Protein AF-W5WD58-F1 (afdb_monomer_lite)

Radius of gyration: 13.88 Å; chains: 1; bounding box: 28×27×41 Å

Sequence (102 aa):
MRPFSITTDRGRREWAAVIKAMEGALVLYRHSLGTLARLWRYLHDRTGGSICGLSDLIRESAIEAVLSSQETITRGLMDTIEISEYAQTYYHRNRRTAHARR

Secondary structure (DSSP, 8-state):
-PPPP-SSHHHHHHHHHHHHHHHTT---TTPPTTHHHHTHHHHHHHHTT-HHHHHHHHHHHHHHHHHTT--S--HHHHHHPPP-HHHHHHHHHHHHHHHTT-

Structure (mmCIF, N/CA/C/O backbone):
data_AF-W5WD58-F1
#
_entry.id   AF-W5WD58-F1
#
loop_
_atom_site.group_PDB
_atom_site.id
_atom_site.type_symbol
_atom_site.label_atom_id
_atom_site.label_alt_id
_atom_site.label_comp_id
_atom_site.label_asym_id
_atom_site.label_entity_id
_atom_site.label_seq_id
_atom_site.pdbx_PDB_ins_code
_atom_site.Cartn_x
_atom_site.Cartn_y
_atom_site.Cartn_z
_atom_site.occupancy
_atom_site.B_iso_or_equiv
_atom_site.auth_seq_id
_atom_site.auth_comp_id
_atom_site.auth_asym_id
_atom_site.auth_atom_id
_atom_site.pdbx_PDB_model_num
ATOM 1 N N . MET A 1 1 ? 16.285 4.476 -7.777 1.00 60.41 1 MET A N 1
ATOM 2 C CA . MET A 1 1 ? 15.874 3.056 -7.883 1.00 60.41 1 MET A CA 1
ATOM 3 C C . MET A 1 1 ? 15.042 2.874 -9.151 1.00 60.41 1 MET A C 1
ATOM 5 O O . MET A 1 1 ? 14.293 3.787 -9.487 1.00 60.41 1 MET A O 1
ATOM 9 N N . ARG A 1 2 ? 15.211 1.773 -9.898 1.00 74.50 2 ARG A N 1
ATOM 10 C CA . ARG A 1 2 ? 14.393 1.496 -11.096 1.00 74.50 2 ARG A CA 1
ATOM 11 C C . ARG A 1 2 ? 12.997 1.004 -10.677 1.00 74.50 2 ARG A C 1
ATOM 13 O O . ARG A 1 2 ? 12.935 0.176 -9.772 1.00 74.50 2 ARG A O 1
ATOM 20 N N . PRO A 1 3 ? 11.914 1.475 -11.320 1.00 82.94 3 PRO A N 1
ATOM 21 C CA . PRO A 1 3 ? 10.575 0.934 -11.109 1.00 82.94 3 PRO A CA 1
ATOM 22 C C . PRO A 1 3 ? 10.493 -0.566 -11.378 1.00 82.94 3 PRO A C 1
ATOM 24 O O . PRO A 1 3 ? 11.128 -1.068 -12.310 1.00 82.94 3 PRO A O 1
ATOM 27 N N . PHE A 1 4 ? 9.668 -1.261 -10.601 1.00 89.75 4 PHE A N 1
ATOM 28 C CA . PHE A 1 4 ? 9.326 -2.652 -10.856 1.00 89.75 4 PHE A CA 1
ATOM 29 C C . PHE A 1 4 ? 8.593 -2.767 -12.197 1.00 89.75 4 PHE A C 1
ATOM 31 O O . PHE A 1 4 ? 7.679 -1.991 -12.471 1.00 89.75 4 PHE A O 1
ATOM 38 N N . SER A 1 5 ? 8.976 -3.720 -13.047 1.00 92.69 5 SER A N 1
ATOM 39 C CA . SER A 1 5 ? 8.323 -3.917 -14.347 1.00 92.69 5 SER A CA 1
ATOM 40 C C . SER A 1 5 ? 7.255 -5.005 -14.271 1.00 92.69 5 SER A C 1
ATOM 42 O O . SER A 1 5 ? 7.527 -6.111 -13.812 1.00 92.69 5 SER A O 1
ATOM 44 N N . ILE A 1 6 ? 6.059 -4.710 -14.784 1.00 95.19 6 ILE A N 1
ATOM 45 C CA . ILE A 1 6 ? 4.921 -5.645 -14.868 1.00 95.19 6 ILE A CA 1
ATOM 46 C C . ILE A 1 6 ? 4.544 -5.997 -16.317 1.00 95.19 6 ILE A C 1
ATOM 48 O O . ILE A 1 6 ? 3.458 -6.519 -16.580 1.00 95.19 6 ILE A O 1
ATOM 52 N N . THR A 1 7 ? 5.420 -5.700 -17.282 1.00 94.88 7 THR A N 1
ATOM 53 C CA . THR A 1 7 ? 5.148 -5.960 -18.706 1.00 94.88 7 THR A CA 1
ATOM 54 C C . THR A 1 7 ? 5.102 -7.456 -19.020 1.00 94.88 7 THR A C 1
ATOM 56 O O . THR A 1 7 ? 4.316 -7.885 -19.863 1.00 94.88 7 THR A O 1
ATOM 59 N N . THR A 1 8 ? 5.865 -8.269 -18.287 1.00 96.69 8 THR A N 1
ATOM 60 C CA . THR A 1 8 ? 5.875 -9.733 -18.407 1.00 96.69 8 THR A CA 1
ATOM 61 C C . THR A 1 8 ? 4.984 -10.393 -17.357 1.00 96.69 8 THR A C 1
ATOM 63 O O . THR A 1 8 ? 4.767 -9.852 -16.271 1.00 96.69 8 THR A O 1
ATOM 66 N N . ASP A 1 9 ? 4.507 -11.608 -17.642 1.00 96.75 9 ASP A N 1
ATOM 67 C CA . ASP A 1 9 ? 3.768 -12.413 -16.659 1.00 96.75 9 ASP A CA 1
ATOM 68 C C . ASP A 1 9 ? 4.587 -12.707 -15.402 1.00 96.75 9 ASP A C 1
ATOM 70 O O . ASP A 1 9 ? 4.062 -12.693 -14.289 1.00 96.75 9 ASP A O 1
ATOM 74 N N . ARG A 1 10 ? 5.890 -12.949 -15.571 1.00 96.50 10 ARG A N 1
ATOM 75 C CA . ARG A 1 10 ? 6.812 -13.143 -14.453 1.00 96.50 10 ARG A CA 1
ATOM 76 C C . ARG A 1 10 ? 6.874 -11.894 -13.572 1.00 96.50 10 ARG A C 1
ATOM 78 O O . ARG A 1 10 ? 6.675 -12.017 -12.370 1.00 96.50 10 ARG A O 1
ATOM 85 N N . GLY A 1 11 ? 7.050 -10.715 -14.170 1.00 96.56 11 GLY A N 1
ATOM 86 C CA . GLY A 1 11 ? 7.081 -9.450 -13.435 1.00 96.56 11 GLY A CA 1
ATOM 87 C C . GLY A 1 11 ? 5.773 -9.171 -12.691 1.00 96.56 11 GLY A C 1
ATOM 88 O O . GLY A 1 11 ? 5.797 -8.764 -11.533 1.00 96.56 11 GLY A O 1
ATOM 89 N N . ARG A 1 12 ? 4.617 -9.484 -13.295 1.00 97.56 12 ARG A N 1
ATOM 90 C CA . ARG A 1 12 ? 3.314 -9.404 -12.604 1.00 97.56 12 ARG A CA 1
ATOM 91 C C . ARG A 1 12 ? 3.247 -10.308 -11.375 1.00 97.56 12 ARG A C 1
ATOM 93 O O . ARG A 1 12 ? 2.798 -9.863 -10.322 1.00 97.56 12 ARG A O 1
ATOM 100 N N . ARG A 1 13 ? 3.694 -11.562 -11.500 1.00 97.44 13 ARG A N 1
ATOM 101 C CA . ARG A 1 13 ? 3.707 -12.522 -10.385 1.00 97.44 13 ARG A CA 1
ATOM 102 C C . ARG A 1 13 ? 4.655 -12.098 -9.269 1.00 97.44 13 ARG A C 1
ATOM 104 O O . ARG A 1 13 ? 4.280 -12.185 -8.107 1.00 97.44 13 ARG A O 1
ATOM 111 N N . GLU A 1 14 ? 5.848 -11.625 -9.610 1.00 97.94 14 GLU A N 1
ATOM 112 C CA . GLU A 1 14 ? 6.826 -11.153 -8.625 1.00 97.94 14 GLU A CA 1
ATOM 113 C C . GLU A 1 14 ? 6.318 -9.901 -7.894 1.00 97.94 14 GLU A C 1
ATOM 115 O O . GLU A 1 14 ? 6.382 -9.840 -6.669 1.00 97.94 14 GLU A O 1
ATOM 120 N N . TRP A 1 15 ? 5.714 -8.949 -8.611 1.00 97.62 15 TRP A N 1
ATOM 121 C CA . TRP A 1 15 ? 5.083 -7.779 -7.997 1.00 97.62 15 TRP A CA 1
ATOM 122 C C . TRP A 1 15 ? 3.943 -8.165 -7.041 1.00 97.62 15 TRP A C 1
ATOM 124 O O . TRP A 1 15 ? 3.900 -7.703 -5.901 1.00 97.62 15 TRP A O 1
ATOM 134 N N . ALA A 1 16 ?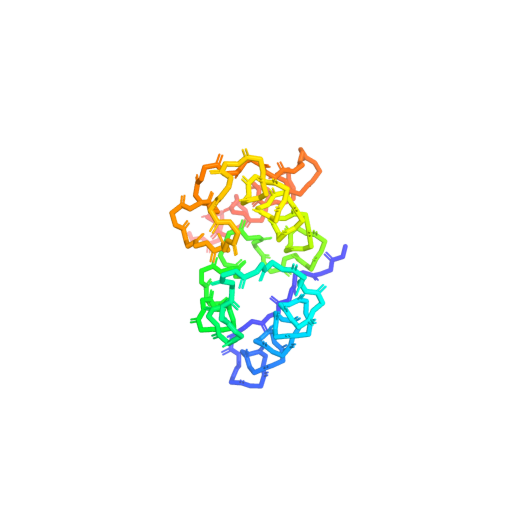 3.052 -9.069 -7.462 1.00 98.06 16 ALA A N 1
ATOM 135 C CA . ALA A 1 16 ? 1.989 -9.586 -6.601 1.00 98.06 16 ALA A CA 1
ATOM 136 C C . ALA A 1 16 ? 2.540 -10.337 -5.373 1.00 98.06 16 ALA A C 1
ATOM 138 O O . ALA A 1 16 ? 1.941 -10.271 -4.301 1.00 98.06 16 ALA A O 1
ATOM 139 N N . ALA A 1 17 ? 3.686 -11.015 -5.498 1.00 98.06 17 ALA A N 1
ATOM 140 C CA . ALA A 1 17 ? 4.347 -11.685 -4.381 1.00 98.06 17 ALA A CA 1
ATOM 141 C C . ALA A 1 17 ? 4.909 -10.691 -3.351 1.00 98.06 17 ALA A C 1
ATOM 143 O O . ALA A 1 17 ? 4.757 -10.924 -2.154 1.00 98.06 17 ALA A O 1
ATOM 144 N N . VAL A 1 18 ? 5.487 -9.568 -3.796 1.00 97.94 18 VAL A N 1
ATOM 145 C CA . VAL A 1 18 ? 5.914 -8.478 -2.898 1.00 97.94 18 VAL A CA 1
ATOM 146 C C . VAL A 1 18 ? 4.720 -7.926 -2.123 1.00 97.94 18 VAL A C 1
ATOM 148 O O . VAL A 1 18 ? 4.784 -7.817 -0.900 1.00 97.94 18 VAL A O 1
ATOM 151 N N . ILE A 1 19 ? 3.609 -7.647 -2.812 1.00 98.38 19 ILE A N 1
ATOM 152 C CA . ILE A 1 19 ? 2.380 -7.169 -2.164 1.00 98.38 19 ILE A CA 1
ATOM 153 C C . ILE A 1 19 ? 1.880 -8.186 -1.139 1.00 98.38 19 ILE A C 1
ATOM 155 O O . ILE A 1 19 ? 1.584 -7.811 -0.012 1.00 98.38 19 ILE A O 1
ATOM 159 N N . LYS A 1 20 ? 1.829 -9.472 -1.503 1.00 98.25 20 LYS A N 1
ATOM 160 C CA . LYS A 1 20 ? 1.395 -10.545 -0.601 1.00 98.25 20 LYS A CA 1
ATOM 161 C C . LYS A 1 20 ? 2.269 -10.630 0.655 1.00 98.25 20 LYS A C 1
ATOM 163 O O . LYS A 1 20 ? 1.744 -10.868 1.738 1.00 98.25 20 LYS A O 1
ATOM 168 N N . ALA A 1 21 ? 3.583 -10.452 0.522 1.00 98.12 21 ALA A N 1
ATOM 169 C CA . ALA A 1 21 ? 4.497 -10.464 1.660 1.00 98.12 21 ALA A CA 1
ATOM 170 C C . ALA A 1 21 ? 4.255 -9.274 2.603 1.00 98.12 21 ALA A C 1
ATOM 172 O O . ALA A 1 21 ? 4.220 -9.460 3.815 1.00 98.12 21 ALA A O 1
ATOM 173 N N . MET A 1 22 ? 4.038 -8.073 2.055 1.00 97.81 22 MET A N 1
ATOM 174 C CA . MET A 1 22 ? 3.702 -6.885 2.851 1.00 97.81 22 MET A CA 1
ATOM 175 C C . MET A 1 22 ? 2.325 -7.009 3.514 1.00 97.81 22 MET A C 1
ATOM 177 O O . MET A 1 22 ? 2.184 -6.699 4.691 1.00 97.81 22 MET A O 1
ATOM 181 N N . GLU A 1 23 ? 1.325 -7.510 2.785 1.00 98.06 23 GLU A N 1
ATOM 182 C CA . GLU A 1 23 ? -0.022 -7.780 3.302 1.00 98.06 23 GLU A CA 1
ATOM 183 C C . GLU A 1 23 ? 0.010 -8.787 4.459 1.00 98.06 23 GLU A C 1
ATOM 185 O O . GLU A 1 23 ? -0.657 -8.590 5.468 1.00 98.06 23 GLU A O 1
ATOM 190 N N . GLY A 1 24 ? 0.834 -9.834 4.354 1.00 97.38 24 GLY A N 1
ATOM 191 C CA . GLY A 1 24 ? 1.004 -10.833 5.410 1.00 97.38 24 GLY A CA 1
ATOM 192 C C . GLY A 1 24 ? 1.646 -10.306 6.698 1.00 97.38 24 GLY A C 1
ATOM 193 O O . GLY A 1 24 ? 1.573 -10.982 7.718 1.00 97.38 24 GLY A O 1
ATOM 194 N N . ALA A 1 25 ? 2.260 -9.121 6.667 1.00 96.31 25 ALA A N 1
ATOM 195 C CA . ALA A 1 25 ? 2.809 -8.463 7.851 1.00 96.31 25 ALA A CA 1
ATOM 196 C C . ALA A 1 25 ? 1.787 -7.559 8.569 1.00 96.31 25 ALA A C 1
ATOM 198 O O . ALA A 1 25 ? 2.094 -7.016 9.629 1.00 96.31 25 ALA A O 1
ATOM 199 N N . LEU A 1 26 ? 0.588 -7.372 8.004 1.00 96.12 26 LEU A N 1
ATOM 200 C CA . LEU A 1 26 ? -0.462 -6.554 8.607 1.00 96.12 26 LEU A CA 1
ATOM 201 C C . LEU A 1 26 ? -1.148 -7.308 9.749 1.00 96.12 26 LEU A C 1
ATOM 203 O O . LEU A 1 26 ? -1.594 -8.440 9.584 1.00 96.12 26 LEU A O 1
ATOM 207 N N . VAL A 1 27 ? -1.301 -6.636 10.888 1.00 94.12 27 VAL A N 1
ATOM 208 C CA . VAL A 1 27 ? -1.981 -7.157 12.088 1.00 94.12 27 VAL A CA 1
ATOM 209 C C . VAL A 1 27 ? -3.364 -6.526 12.288 1.00 94.12 27 VAL A C 1
ATOM 211 O O . VAL A 1 27 ? -3.798 -6.291 13.409 1.00 94.12 27 VAL A O 1
ATOM 214 N N . LEU A 1 28 ? -4.052 -6.233 11.183 1.00 97.19 28 LEU A N 1
ATOM 215 C CA . LEU A 1 28 ? -5.364 -5.584 11.168 1.00 97.19 28 LEU A CA 1
ATOM 216 C C . LEU A 1 28 ? -6.486 -6.608 11.386 1.00 97.19 28 LEU A C 1
ATOM 218 O O . LEU A 1 28 ? -6.607 -7.571 10.625 1.00 97.19 28 LEU A O 1
ATOM 222 N N . TYR A 1 29 ? -7.332 -6.389 12.395 1.00 96.88 29 TYR A N 1
ATOM 223 C CA . TYR A 1 29 ? -8.262 -7.418 12.888 1.00 96.88 29 TYR A CA 1
ATOM 224 C C . TYR A 1 29 ? -9.292 -7.890 11.848 1.00 96.88 29 TYR A C 1
ATOM 226 O O . TYR A 1 29 ? -9.676 -9.059 11.828 1.00 96.88 29 TYR A O 1
ATOM 234 N N . ARG A 1 30 ? -9.753 -6.993 10.969 1.00 97.25 30 ARG A N 1
ATOM 235 C CA . ARG A 1 30 ? -10.801 -7.274 9.971 1.00 97.25 30 ARG A CA 1
ATOM 236 C C . ARG A 1 30 ? -10.230 -7.499 8.572 1.00 97.25 30 ARG A C 1
ATOM 238 O O . ARG A 1 30 ? -10.992 -7.641 7.611 1.00 97.25 30 ARG A O 1
ATOM 245 N N . HIS A 1 31 ? -8.907 -7.518 8.432 1.00 97.25 31 HIS A N 1
ATOM 246 C CA . HIS A 1 31 ? -8.260 -7.619 7.137 1.00 97.25 31 HIS A CA 1
ATOM 247 C C . HIS A 1 31 ? -8.162 -9.072 6.667 1.00 97.25 31 HIS A C 1
ATOM 249 O O . HIS A 1 31 ? -7.735 -9.965 7.392 1.00 97.25 31 HIS A O 1
ATOM 255 N N . SER A 1 32 ? -8.564 -9.313 5.420 1.00 96.19 32 SER A N 1
ATOM 256 C CA . SER A 1 32 ? -8.479 -10.631 4.790 1.00 96.19 32 SER A CA 1
ATOM 257 C C . SER A 1 32 ? -7.258 -10.698 3.877 1.00 96.19 32 SER A C 1
ATOM 259 O O . SER A 1 32 ? -7.114 -9.869 2.979 1.00 96.19 32 SER A O 1
ATOM 261 N N . LEU A 1 33 ? -6.409 -11.710 4.068 1.00 95.25 33 LEU A N 1
ATOM 262 C CA . LEU A 1 33 ? -5.220 -11.919 3.237 1.00 95.25 33 LEU A CA 1
ATOM 263 C C . LEU A 1 33 ? -5.579 -12.169 1.763 1.00 95.25 33 LEU A C 1
ATOM 265 O O . LEU A 1 33 ? -6.584 -12.803 1.435 1.00 95.25 33 LEU A O 1
ATOM 269 N N . GLY A 1 34 ? -4.705 -11.726 0.860 1.00 95.88 34 GLY A N 1
ATOM 270 C CA . GLY A 1 34 ? -4.862 -11.842 -0.586 1.00 95.88 34 GLY A CA 1
ATOM 271 C C . GLY A 1 34 ? -5.757 -10.767 -1.206 1.00 95.88 34 GLY A C 1
ATOM 272 O O . GLY A 1 34 ? -5.898 -10.739 -2.432 1.00 95.88 34 GLY A O 1
ATOM 273 N N . THR A 1 35 ? -6.352 -9.875 -0.412 1.00 97.38 35 THR A N 1
ATOM 274 C CA . THR A 1 35 ? -7.167 -8.770 -0.928 1.00 97.38 35 THR A CA 1
ATOM 275 C C . THR A 1 35 ? -6.297 -7.711 -1.596 1.00 97.38 35 THR A C 1
ATOM 277 O O . THR A 1 35 ? -6.621 -7.277 -2.704 1.00 97.38 35 THR A O 1
ATOM 280 N N . LEU A 1 36 ? -5.143 -7.374 -1.015 1.00 98.00 36 LEU A N 1
ATOM 281 C CA . LEU A 1 36 ? -4.195 -6.428 -1.608 1.00 98.00 36 LEU A CA 1
ATOM 282 C C . LEU A 1 36 ? -3.468 -7.034 -2.806 1.00 98.00 36 LEU A C 1
ATOM 284 O O . LEU A 1 36 ? -3.341 -6.380 -3.842 1.00 98.00 36 LEU A O 1
ATOM 288 N N . ALA A 1 37 ? -3.057 -8.304 -2.733 1.00 96.81 37 ALA A N 1
ATOM 289 C CA . ALA A 1 37 ? -2.403 -8.975 -3.861 1.00 96.81 37 ALA A CA 1
ATOM 290 C C . ALA A 1 37 ? -3.290 -9.017 -5.125 1.00 96.81 37 ALA A C 1
ATOM 292 O O . ALA A 1 37 ? -2.793 -8.919 -6.249 1.00 96.81 37 ALA A O 1
ATOM 293 N N . ARG A 1 38 ? -4.619 -9.094 -4.969 1.00 97.62 38 ARG A N 1
ATOM 294 C CA . ARG A 1 38 ? -5.576 -8.993 -6.088 1.00 97.62 38 ARG A CA 1
ATOM 295 C C . ARG A 1 38 ? -5.620 -7.601 -6.724 1.00 97.62 38 ARG A C 1
ATOM 297 O O . ARG A 1 38 ? -5.984 -7.485 -7.893 1.00 97.62 38 ARG A O 1
ATOM 304 N N . LEU A 1 39 ? -5.211 -6.566 -5.996 1.00 97.88 39 LEU A N 1
ATOM 305 C CA . LEU A 1 39 ? -5.111 -5.182 -6.462 1.00 97.88 39 LEU A CA 1
ATOM 306 C C . LEU A 1 39 ? -3.735 -4.855 -7.066 1.00 97.88 39 LEU A C 1
ATOM 308 O O . LEU A 1 39 ? -3.406 -3.682 -7.228 1.00 97.88 39 LEU A O 1
ATOM 312 N N . TRP A 1 40 ? -2.938 -5.860 -7.448 1.00 97.62 40 TRP A N 1
ATOM 313 C CA . TRP A 1 40 ? -1.560 -5.676 -7.921 1.00 97.62 40 TRP A CA 1
ATOM 314 C C . TRP A 1 40 ? -1.395 -4.602 -9.001 1.00 97.62 40 TRP A C 1
ATOM 316 O O . TRP A 1 40 ? -0.441 -3.829 -8.941 1.00 97.62 40 TRP A O 1
ATOM 326 N N . ARG A 1 41 ? -2.323 -4.516 -9.963 1.00 96.62 41 ARG A N 1
ATOM 327 C CA . ARG A 1 41 ? -2.259 -3.513 -11.036 1.00 96.62 41 ARG A CA 1
ATOM 328 C C . ARG A 1 41 ? -2.515 -2.109 -10.502 1.00 96.62 41 ARG A C 1
ATOM 330 O O . ARG A 1 41 ? -1.725 -1.217 -10.768 1.00 96.62 41 ARG A O 1
ATOM 337 N N . TYR A 1 42 ? -3.556 -1.953 -9.686 1.00 96.19 42 TYR A N 1
ATOM 338 C CA . TYR A 1 42 ? -3.858 -0.688 -9.017 1.00 96.19 42 TYR A CA 1
ATOM 339 C C . TYR A 1 42 ? -2.672 -0.209 -8.168 1.00 96.19 42 TYR A C 1
ATOM 341 O O . TYR A 1 42 ? -2.259 0.937 -8.287 1.00 96.19 42 TYR A O 1
ATOM 349 N N . LEU A 1 43 ? -2.080 -1.096 -7.366 1.00 96.06 43 LEU A N 1
ATOM 350 C CA . LEU A 1 43 ? -0.935 -0.769 -6.515 1.00 96.06 43 LEU A CA 1
ATOM 351 C C . LEU A 1 43 ? 0.319 -0.424 -7.328 1.00 96.06 43 LEU A C 1
ATOM 353 O O . LEU A 1 43 ? 1.091 0.447 -6.931 1.00 96.06 43 LEU A O 1
ATOM 357 N N . HIS A 1 44 ? 0.525 -1.076 -8.478 1.00 95.19 44 HIS A N 1
ATOM 358 C CA . HIS A 1 44 ? 1.605 -0.712 -9.397 1.00 95.19 44 HIS A CA 1
ATOM 359 C C . HIS A 1 44 ? 1.392 0.693 -9.959 1.00 95.19 44 HIS A C 1
ATOM 361 O O . HIS A 1 44 ? 2.284 1.532 -9.847 1.00 95.19 44 HIS A O 1
ATOM 367 N N . ASP A 1 45 ? 0.191 0.971 -10.469 1.00 91.25 45 ASP A N 1
ATOM 368 C CA . ASP A 1 45 ? -0.172 2.266 -11.042 1.00 91.25 45 ASP A CA 1
ATOM 369 C C . ASP A 1 45 ? -0.083 3.385 -9.996 1.00 91.25 45 ASP A C 1
ATOM 371 O O . ASP A 1 45 ? 0.500 4.432 -10.269 1.00 91.25 45 ASP A O 1
ATOM 375 N N . ARG A 1 46 ? -0.588 3.155 -8.776 1.00 89.19 46 ARG A N 1
ATOM 376 C CA . ARG A 1 46 ? -0.613 4.140 -7.680 1.00 89.19 46 ARG A CA 1
ATOM 377 C C . ARG A 1 46 ? 0.785 4.546 -7.210 1.00 89.19 46 ARG A C 1
ATOM 379 O O . ARG A 1 46 ? 0.960 5.662 -6.724 1.00 89.19 46 ARG A O 1
ATOM 386 N N . THR A 1 47 ? 1.763 3.657 -7.375 1.00 90.81 47 THR A N 1
ATOM 387 C CA . THR A 1 47 ? 3.148 3.827 -6.905 1.00 90.81 47 THR A CA 1
ATOM 388 C C . THR A 1 47 ? 4.148 4.034 -8.044 1.00 90.81 47 THR 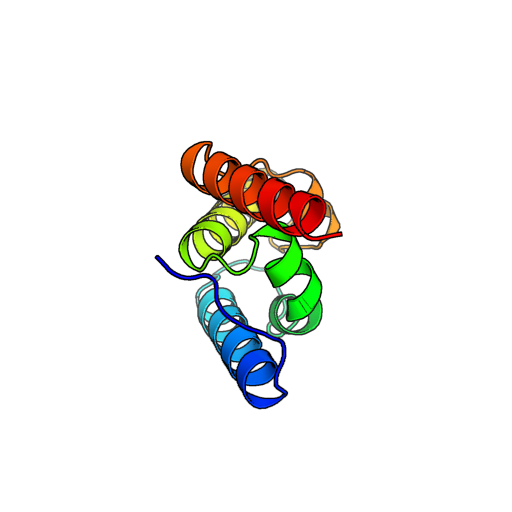A C 1
ATOM 390 O O . THR A 1 47 ? 5.335 4.258 -7.800 1.00 90.81 47 THR A O 1
ATOM 393 N N . GLY A 1 48 ? 3.705 3.912 -9.300 1.00 87.88 48 GLY A N 1
ATOM 394 C CA . GLY A 1 48 ? 4.580 3.855 -10.469 1.00 87.88 48 GLY A CA 1
ATOM 395 C C . GLY A 1 48 ? 5.604 2.717 -10.398 1.00 87.88 48 GLY A C 1
ATOM 396 O O . GLY A 1 48 ? 6.727 2.898 -10.867 1.00 87.88 48 GLY A O 1
ATOM 397 N N . GLY A 1 49 ? 5.259 1.592 -9.760 1.00 91.25 49 GLY A N 1
ATOM 398 C CA . GLY A 1 49 ? 6.152 0.451 -9.531 1.00 91.25 49 GLY A CA 1
ATOM 399 C C . GLY A 1 49 ? 7.240 0.683 -8.476 1.00 91.25 49 GLY A C 1
ATOM 400 O O . GLY A 1 49 ? 8.233 -0.046 -8.452 1.00 91.25 49 GLY A O 1
ATOM 401 N N . SER A 1 50 ? 7.109 1.709 -7.633 1.00 90.62 50 SER A N 1
ATOM 402 C CA . SER A 1 50 ? 8.040 1.969 -6.532 1.00 90.62 50 SER A CA 1
ATOM 403 C C . SER A 1 50 ? 7.733 1.066 -5.337 1.00 90.62 50 SER A C 1
ATOM 405 O O . SER A 1 50 ? 6.664 1.178 -4.746 1.00 90.62 50 SER A O 1
ATOM 407 N N . ILE A 1 51 ? 8.683 0.217 -4.928 1.00 90.94 51 ILE A N 1
ATOM 408 C CA . ILE A 1 51 ? 8.541 -0.592 -3.701 1.00 90.94 51 ILE A CA 1
ATOM 409 C C . ILE A 1 51 ? 8.497 0.310 -2.458 1.00 90.94 51 ILE A C 1
ATOM 411 O O . ILE A 1 51 ? 7.700 0.063 -1.559 1.00 90.94 51 ILE A O 1
ATOM 415 N N . CYS A 1 52 ? 9.296 1.383 -2.416 1.00 88.06 52 CYS A N 1
ATOM 416 C CA . CYS A 1 52 ? 9.236 2.364 -1.327 1.00 88.06 52 CYS A CA 1
ATOM 417 C C . CYS A 1 52 ? 7.856 3.033 -1.265 1.00 88.06 52 CYS A C 1
ATOM 419 O O . CYS A 1 52 ? 7.245 3.071 -0.207 1.00 88.06 52 CYS A O 1
ATOM 421 N N . GLY A 1 53 ? 7.331 3.476 -2.415 1.00 90.88 53 GLY A N 1
ATOM 422 C CA . GLY A 1 53 ? 5.998 4.085 -2.484 1.00 90.88 53 GLY A CA 1
ATOM 423 C C . GLY A 1 53 ? 4.878 3.109 -2.118 1.00 90.88 53 GLY A C 1
ATOM 424 O O . GLY A 1 53 ? 3.898 3.508 -1.500 1.00 90.88 53 GLY A O 1
ATOM 425 N N . LEU A 1 54 ? 5.035 1.824 -2.453 1.00 94.62 54 LEU A N 1
ATOM 426 C CA . LEU A 1 54 ? 4.126 0.764 -2.018 1.00 94.62 54 LEU A CA 1
ATOM 427 C C . LEU A 1 54 ? 4.156 0.584 -0.499 1.00 94.62 54 LEU A C 1
ATOM 429 O O . LEU A 1 54 ? 3.099 0.511 0.120 1.00 94.62 54 LEU A O 1
ATOM 433 N N . SER A 1 55 ? 5.350 0.532 0.095 1.00 93.88 55 SER A N 1
ATOM 434 C CA . SER A 1 55 ? 5.499 0.417 1.546 1.00 93.88 5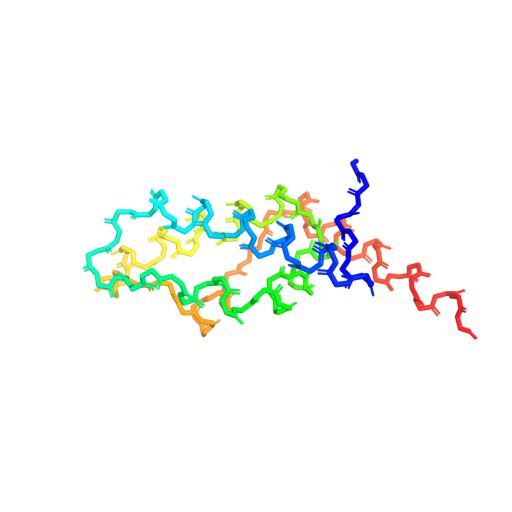5 SER A CA 1
ATOM 435 C C . SER A 1 55 ? 4.897 1.613 2.277 1.00 93.88 55 SER A C 1
ATOM 437 O O . SER A 1 55 ? 4.290 1.410 3.325 1.00 93.88 55 SER A O 1
ATOM 439 N N . ASP A 1 56 ? 5.066 2.826 1.748 1.00 92.94 56 ASP A N 1
ATOM 440 C CA . ASP A 1 56 ? 4.470 4.035 2.317 1.00 92.94 56 ASP A CA 1
ATOM 441 C C . ASP A 1 56 ? 2.944 3.962 2.246 1.00 92.94 56 ASP A C 1
ATOM 443 O O . ASP A 1 56 ? 2.286 4.051 3.276 1.00 92.94 56 ASP A O 1
ATOM 447 N N . LEU A 1 57 ? 2.379 3.682 1.066 1.00 95.12 57 LEU A N 1
ATOM 448 C CA . LEU A 1 57 ? 0.930 3.566 0.895 1.00 95.12 57 LEU A CA 1
ATOM 449 C C . LEU A 1 57 ? 0.310 2.519 1.830 1.00 95.12 57 LEU A C 1
ATOM 451 O O . LEU A 1 57 ? -0.712 2.792 2.455 1.00 95.12 57 LEU A O 1
ATOM 455 N N . ILE A 1 58 ? 0.911 1.328 1.934 1.00 96.50 58 ILE A N 1
ATOM 456 C CA . ILE A 1 58 ? 0.402 0.256 2.802 1.00 96.50 58 ILE A CA 1
ATOM 457 C C . ILE A 1 58 ? 0.487 0.665 4.277 1.00 96.50 58 ILE A C 1
ATOM 459 O O . ILE A 1 58 ? -0.462 0.422 5.019 1.00 96.50 58 ILE A O 1
ATOM 463 N N . ARG A 1 59 ? 1.588 1.300 4.701 1.00 95.75 59 ARG A N 1
ATOM 464 C CA . ARG A 1 59 ? 1.767 1.759 6.084 1.00 95.75 59 ARG A CA 1
ATOM 465 C C . ARG A 1 59 ? 0.736 2.820 6.461 1.00 95.75 59 ARG A C 1
ATOM 467 O O . ARG A 1 59 ? 0.047 2.643 7.458 1.00 95.75 59 ARG A O 1
ATOM 474 N N . GLU A 1 60 ? 0.608 3.874 5.660 1.00 95.88 60 GLU A N 1
ATOM 475 C CA . GLU A 1 60 ? -0.347 4.958 5.921 1.00 95.88 60 GLU A CA 1
ATOM 476 C C . GLU A 1 60 ? -1.792 4.444 5.901 1.00 95.88 60 GLU A C 1
ATOM 478 O O . GLU A 1 60 ? -2.591 4.771 6.774 1.00 95.88 60 GLU A O 1
ATOM 483 N N . SER A 1 61 ? -2.116 3.535 4.975 1.00 97.19 61 SER A N 1
ATOM 484 C CA . SER A 1 61 ? -3.439 2.902 4.940 1.00 97.19 61 SER A CA 1
ATOM 485 C C . SER A 1 61 ? -3.709 2.035 6.170 1.00 97.19 61 SER A C 1
ATOM 487 O O . SER A 1 61 ? -4.844 1.970 6.629 1.00 97.19 61 SER A O 1
ATOM 489 N N . ALA A 1 62 ? -2.694 1.351 6.706 1.00 97.50 62 ALA A N 1
ATOM 490 C CA . ALA A 1 62 ? -2.840 0.575 7.934 1.00 97.50 62 ALA A CA 1
ATOM 491 C C . ALA A 1 62 ? -3.078 1.486 9.146 1.00 97.50 62 ALA A C 1
ATOM 493 O O . ALA A 1 62 ? -3.944 1.184 9.962 1.00 97.50 62 ALA A O 1
ATOM 494 N N . ILE A 1 63 ? -2.355 2.607 9.237 1.00 96.44 63 ILE A N 1
ATOM 495 C CA . ILE A 1 63 ? -2.557 3.616 10.286 1.00 96.44 63 ILE A CA 1
ATOM 496 C C . ILE A 1 63 ? -3.989 4.155 10.222 1.00 96.44 63 ILE A C 1
ATOM 498 O O . ILE A 1 63 ? -4.702 4.107 11.223 1.00 96.44 63 ILE A O 1
ATOM 502 N N . GLU A 1 64 ? -4.449 4.584 9.046 1.00 96.94 64 GLU A N 1
ATOM 503 C CA . GLU A 1 64 ? -5.808 5.106 8.878 1.00 96.94 64 GLU A CA 1
ATOM 504 C C . GLU A 1 64 ? -6.880 4.043 9.170 1.00 96.94 64 GLU A C 1
ATOM 506 O O . GLU A 1 64 ? -7.903 4.333 9.793 1.00 96.94 64 GLU A O 1
ATOM 511 N N . ALA A 1 65 ? -6.654 2.784 8.781 1.00 97.88 65 ALA A N 1
ATOM 512 C CA . ALA A 1 65 ? -7.576 1.690 9.080 1.00 97.88 65 ALA A CA 1
ATOM 513 C C . ALA A 1 65 ? -7.760 1.481 10.593 1.00 97.88 65 ALA A C 1
ATOM 515 O O . ALA A 1 65 ? -8.877 1.196 11.030 1.00 97.88 65 ALA A O 1
ATOM 516 N N . VAL A 1 66 ? -6.693 1.641 11.382 1.00 97.25 66 VAL A N 1
ATOM 517 C CA . VAL A 1 66 ? -6.749 1.577 12.851 1.00 97.25 66 VAL A CA 1
ATOM 518 C C . VAL A 1 66 ? -7.456 2.810 13.417 1.00 97.25 66 VAL A C 1
ATOM 520 O O . VAL A 1 66 ? -8.393 2.678 14.202 1.00 97.25 66 VAL A O 1
ATOM 523 N N . LEU A 1 67 ? -7.071 4.018 12.986 1.00 96.94 67 LEU A N 1
ATOM 524 C CA . LEU A 1 67 ? -7.647 5.274 13.489 1.00 96.94 67 LEU A CA 1
ATOM 525 C C . LEU A 1 67 ? -9.153 5.387 13.218 1.00 96.94 67 LEU A C 1
ATOM 527 O O . LEU A 1 67 ? -9.911 5.842 14.072 1.00 96.94 67 LEU A O 1
ATOM 531 N N . SER A 1 68 ? -9.603 4.913 12.058 1.00 95.94 68 SER A N 1
ATOM 532 C CA . SER A 1 68 ? -11.019 4.871 11.678 1.00 95.94 68 SER A CA 1
ATOM 533 C C . SER A 1 68 ? -11.783 3.668 12.250 1.00 95.94 68 SER A C 1
ATOM 535 O O . SER A 1 68 ? -12.976 3.517 11.980 1.00 95.94 68 SER A O 1
ATOM 537 N N . SER A 1 69 ? -11.123 2.788 13.019 1.00 95.38 69 SER A N 1
ATOM 538 C CA . SER A 1 69 ? -11.669 1.510 13.515 1.00 95.38 69 SER A CA 1
ATOM 539 C C . SER A 1 69 ? -12.170 0.556 12.413 1.00 95.38 69 SER A C 1
ATOM 541 O O . SER A 1 69 ? -12.888 -0.413 12.686 1.00 95.38 69 SER A O 1
ATOM 543 N N . GLN A 1 70 ? -11.818 0.809 11.147 1.00 96.25 70 GLN A N 1
ATOM 544 C CA . GLN A 1 70 ? -12.163 -0.071 10.031 1.00 96.25 70 GLN A CA 1
ATOM 545 C C . GLN A 1 70 ? -11.381 -1.383 10.092 1.00 96.25 70 GLN A C 1
ATOM 547 O O . GLN A 1 70 ? -11.921 -2.417 9.694 1.00 96.25 70 GLN A O 1
ATOM 552 N N . GLU A 1 71 ? -10.141 -1.352 10.595 1.00 97.25 71 GLU A N 1
ATOM 553 C CA . GLU A 1 71 ? -9.269 -2.521 10.776 1.00 97.25 71 GLU A CA 1
ATOM 554 C C . GLU A 1 71 ? -9.104 -3.355 9.490 1.00 97.25 71 GLU A C 1
ATOM 556 O O . GLU A 1 71 ? -8.926 -4.573 9.522 1.00 97.25 71 GLU A O 1
ATOM 561 N N . THR A 1 72 ? -9.210 -2.714 8.325 1.00 98.06 72 THR A N 1
ATOM 562 C CA . THR A 1 72 ? -9.001 -3.330 7.015 1.00 98.06 72 THR A CA 1
ATOM 563 C C . THR A 1 72 ? -8.574 -2.284 5.995 1.00 98.06 72 THR A C 1
ATOM 565 O O . THR A 1 72 ? -9.119 -1.183 5.952 1.00 98.06 72 THR A O 1
ATOM 568 N N . ILE A 1 73 ? -7.613 -2.634 5.138 1.00 98.19 73 ILE A N 1
ATOM 569 C CA . ILE A 1 73 ? -7.230 -1.792 4.004 1.00 98.19 73 ILE A CA 1
ATOM 570 C C . ILE A 1 73 ? -8.130 -2.116 2.816 1.00 98.19 73 ILE A C 1
ATOM 572 O O . ILE A 1 73 ? -8.215 -3.259 2.365 1.00 98.19 73 ILE A O 1
ATOM 576 N N . THR A 1 74 ? -8.765 -1.083 2.270 1.00 97.00 74 THR A N 1
ATOM 577 C CA . THR A 1 74 ? -9.564 -1.173 1.046 1.00 97.00 74 THR A CA 1
ATOM 578 C C . THR A 1 74 ? -8.996 -0.261 -0.032 1.00 97.00 74 THR A C 1
ATOM 580 O O . THR A 1 74 ? -8.221 0.653 0.244 1.00 97.00 74 THR A O 1
ATOM 583 N N . ARG A 1 75 ? -9.410 -0.477 -1.286 1.00 96.00 75 ARG A N 1
ATOM 584 C CA . ARG A 1 75 ? -9.078 0.455 -2.370 1.00 96.00 75 ARG A CA 1
ATOM 585 C C . ARG A 1 75 ? -9.592 1.868 -2.084 1.00 96.00 75 ARG A C 1
ATOM 587 O O . ARG A 1 75 ? -8.850 2.813 -2.294 1.00 96.00 75 ARG A O 1
ATOM 594 N N . GLY A 1 76 ? -10.821 1.990 -1.578 1.00 96.38 76 GLY A N 1
ATOM 595 C CA . GLY A 1 76 ? -11.403 3.288 -1.238 1.00 96.38 76 GLY A CA 1
ATOM 596 C C . GLY A 1 76 ? -10.589 4.024 -0.175 1.00 96.38 76 GLY A C 1
ATOM 597 O O . GLY A 1 76 ? -10.351 5.212 -0.329 1.00 96.38 76 GLY A O 1
ATOM 598 N N . LEU A 1 77 ? -10.090 3.303 0.835 1.00 96.12 77 LEU A N 1
ATOM 599 C CA . LEU A 1 77 ? -9.178 3.858 1.835 1.00 96.12 77 LEU A CA 1
ATOM 600 C C . LEU A 1 77 ? -7.863 4.328 1.201 1.00 96.12 77 LEU A C 1
ATOM 602 O O . LEU A 1 77 ? -7.456 5.462 1.386 1.00 96.12 77 LEU A O 1
ATOM 606 N N . MET A 1 78 ? -7.218 3.489 0.385 1.00 96.00 78 MET A N 1
ATOM 607 C CA . MET A 1 78 ? -5.966 3.858 -0.296 1.00 96.00 78 MET A CA 1
ATOM 608 C C . MET A 1 78 ? -6.116 5.066 -1.234 1.00 96.00 78 MET A C 1
ATOM 610 O O . MET A 1 78 ? -5.148 5.790 -1.466 1.00 96.00 78 MET A O 1
ATOM 614 N N . ASP A 1 79 ? -7.314 5.289 -1.778 1.00 93.62 79 ASP A N 1
ATOM 615 C CA . ASP A 1 79 ? -7.609 6.437 -2.633 1.00 93.62 79 ASP A CA 1
ATOM 616 C C . ASP A 1 79 ? -7.670 7.763 -1.843 1.00 93.62 79 ASP A C 1
ATOM 618 O O . ASP A 1 79 ? -7.486 8.817 -2.450 1.00 93.62 79 ASP A O 1
ATOM 622 N N . THR A 1 80 ? -7.852 7.735 -0.514 1.00 93.12 80 THR A N 1
ATOM 623 C CA . THR A 1 80 ? -7.802 8.935 0.350 1.00 93.12 80 THR A CA 1
ATOM 624 C C . THR A 1 80 ? -6.408 9.238 0.892 1.00 93.12 80 THR A C 1
ATOM 626 O O . THR A 1 80 ? -6.192 10.309 1.451 1.00 93.12 80 THR A O 1
ATOM 629 N N . ILE A 1 81 ? -5.462 8.307 0.751 1.00 90.88 81 ILE A N 1
ATOM 630 C CA . ILE A 1 81 ? -4.111 8.440 1.295 1.00 90.88 81 ILE A CA 1
ATOM 631 C C . ILE A 1 81 ? -3.214 9.214 0.328 1.00 90.88 81 ILE A C 1
ATOM 633 O O . ILE A 1 81 ? -3.019 8.832 -0.836 1.00 90.88 81 ILE A O 1
ATOM 637 N N . GLU A 1 82 ? -2.602 10.276 0.845 1.00 83.44 82 GLU A N 1
ATOM 638 C CA . GLU A 1 82 ? -1.461 10.930 0.217 1.00 83.44 82 GLU A CA 1
ATOM 639 C C . GLU A 1 82 ? -0.176 10.171 0.564 1.00 83.44 82 GLU A C 1
ATOM 641 O O . GLU A 1 82 ? 0.054 9.779 1.703 1.00 83.44 82 GLU A O 1
ATOM 646 N N . ILE A 1 83 ? 0.667 9.925 -0.439 1.00 77.06 83 ILE A N 1
ATOM 647 C CA . ILE A 1 83 ? 1.961 9.258 -0.245 1.00 77.06 83 ILE A CA 1
ATOM 648 C C . ILE A 1 83 ? 3.027 10.351 -0.103 1.00 77.06 83 ILE A C 1
ATOM 650 O O . ILE A 1 83 ? 2.867 11.441 -0.652 1.00 77.06 83 ILE A O 1
ATOM 654 N N . SER A 1 84 ? 4.123 10.053 0.601 1.00 65.88 84 SER A N 1
ATOM 655 C CA . SER A 1 84 ? 5.240 10.974 0.841 1.00 65.88 84 SER A CA 1
ATOM 656 C C . SER A 1 84 ? 5.649 11.779 -0.402 1.00 65.88 84 SER A C 1
ATOM 658 O O . SER A 1 84 ? 5.730 11.241 -1.510 1.00 65.88 84 SER A O 1
ATOM 660 N N . GLU A 1 85 ? 5.981 13.064 -0.223 1.00 63.38 85 GLU A N 1
ATOM 661 C CA . GLU A 1 85 ? 6.410 13.962 -1.309 1.00 63.38 85 GLU A CA 1
ATOM 662 C C . GLU A 1 85 ? 7.579 13.372 -2.118 1.00 63.38 85 GLU A C 1
ATOM 664 O O . GLU A 1 85 ? 7.656 13.542 -3.335 1.00 63.38 85 GLU A O 1
ATOM 669 N N . TYR A 1 86 ? 8.448 12.581 -1.480 1.00 57.75 86 TYR A N 1
ATOM 670 C CA . TYR A 1 86 ? 9.520 11.840 -2.144 1.00 57.75 86 TYR A CA 1
ATOM 671 C C . TYR A 1 86 ? 8.992 10.779 -3.129 1.00 57.75 86 TYR A C 1
ATOM 673 O O . TYR A 1 86 ? 9.429 10.724 -4.285 1.00 57.75 86 TYR A O 1
ATOM 681 N N . ALA A 1 87 ? 8.029 9.954 -2.707 1.00 59.53 87 ALA A N 1
ATOM 682 C CA . ALA A 1 87 ? 7.377 8.971 -3.571 1.00 59.53 87 ALA A CA 1
ATOM 683 C C . ALA A 1 87 ? 6.503 9.649 -4.642 1.00 59.53 87 ALA A C 1
ATOM 685 O O . ALA A 1 87 ? 6.526 9.246 -5.809 1.00 59.53 87 ALA A O 1
ATOM 686 N N . GLN A 1 88 ? 5.804 10.722 -4.271 1.00 64.19 88 GLN A N 1
ATOM 687 C CA . GLN A 1 88 ? 4.926 11.506 -5.133 1.00 64.19 88 GLN A CA 1
ATOM 688 C C . GLN A 1 88 ? 5.716 12.238 -6.237 1.00 64.19 88 GLN A C 1
ATOM 690 O O . GLN A 1 88 ? 5.342 12.189 -7.410 1.00 64.19 88 GLN A O 1
ATOM 695 N N . THR A 1 89 ? 6.874 12.823 -5.914 1.00 66.25 89 THR A N 1
ATOM 696 C CA . THR A 1 89 ? 7.783 13.473 -6.879 1.00 66.25 89 THR A CA 1
ATOM 697 C C . THR A 1 89 ? 8.360 12.461 -7.872 1.00 66.25 89 THR A C 1
ATOM 699 O O . THR A 1 89 ? 8.431 12.725 -9.078 1.00 66.25 89 THR A O 1
ATOM 702 N N . TYR A 1 90 ? 8.714 11.256 -7.408 1.00 62.56 90 TYR A N 1
ATOM 703 C CA . TYR A 1 90 ? 9.139 10.159 -8.286 1.00 62.56 90 TYR A CA 1
ATOM 704 C C . TYR A 1 90 ? 8.008 9.681 -9.214 1.00 62.56 90 TYR A C 1
ATOM 706 O O . TYR A 1 90 ? 8.241 9.473 -10.411 1.00 62.56 90 TYR A O 1
ATOM 714 N N . TYR A 1 91 ? 6.787 9.549 -8.686 1.00 59.62 91 TYR A N 1
ATOM 715 C CA . TYR A 1 91 ? 5.583 9.193 -9.440 1.00 59.62 91 TYR A CA 1
ATOM 716 C C . TYR A 1 91 ? 5.268 10.226 -10.536 1.00 59.62 91 TYR A C 1
ATOM 718 O O . TYR A 1 91 ? 5.119 9.866 -11.709 1.00 59.62 91 TYR A O 1
ATOM 726 N N . HIS A 1 92 ? 5.268 11.521 -10.205 1.00 63.19 92 HIS A N 1
ATOM 727 C CA . HIS A 1 92 ? 5.030 12.595 -11.173 1.00 63.19 92 HIS A CA 1
ATOM 728 C C . HIS A 1 92 ? 6.113 12.674 -12.257 1.00 63.19 92 HIS A C 1
ATOM 730 O O . HIS A 1 92 ? 5.792 12.883 -13.432 1.00 63.19 92 HIS A O 1
ATOM 736 N N . ARG A 1 93 ? 7.386 12.440 -11.912 1.00 63.41 93 ARG A N 1
ATOM 737 C CA . ARG A 1 93 ? 8.489 12.423 -12.886 1.00 63.41 93 ARG A CA 1
ATOM 738 C C . ARG A 1 93 ? 8.334 11.310 -13.926 1.00 63.41 93 ARG A C 1
ATOM 740 O O . ARG A 1 93 ? 8.510 11.566 -15.115 1.00 63.41 93 ARG A O 1
ATOM 747 N N . ASN A 1 94 ? 7.972 10.099 -13.501 1.00 62.19 94 ASN A N 1
ATOM 748 C CA . ASN A 1 94 ? 7.796 8.960 -14.410 1.00 62.19 94 ASN A CA 1
ATOM 749 C C . ASN A 1 94 ? 6.562 9.10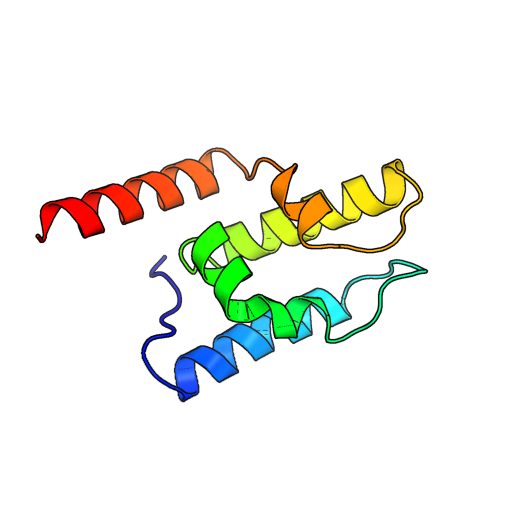2 -15.318 1.00 62.19 94 ASN A C 1
ATOM 751 O O . ASN A 1 94 ? 6.572 8.635 -16.456 1.00 62.19 94 ASN A O 1
ATOM 755 N N . ARG A 1 95 ? 5.507 9.784 -14.858 1.00 61.94 95 ARG A N 1
ATOM 756 C CA . ARG A 1 95 ? 4.330 10.074 -15.694 1.00 61.94 95 ARG A CA 1
ATOM 757 C C . ARG A 1 95 ? 4.619 11.084 -16.803 1.00 61.94 95 ARG A C 1
ATOM 759 O O . ARG A 1 95 ? 4.121 10.926 -17.914 1.00 61.94 95 ARG A O 1
ATOM 766 N N . ARG A 1 96 ? 5.447 12.098 -16.531 1.00 54.84 96 ARG A N 1
ATOM 767 C CA . ARG A 1 96 ? 5.842 13.113 -17.528 1.00 54.84 96 ARG A CA 1
ATOM 768 C C . ARG A 1 96 ? 6.695 12.520 -18.653 1.00 54.84 96 ARG A C 1
ATOM 770 O O . ARG A 1 96 ? 6.495 12.862 -19.813 1.00 54.84 96 ARG A O 1
ATOM 777 N N . THR A 1 97 ? 7.600 11.593 -18.339 1.00 54.41 97 THR A N 1
ATOM 778 C CA . THR A 1 97 ? 8.449 10.926 -19.344 1.00 54.41 97 THR A CA 1
ATOM 779 C C . THR A 1 97 ? 7.692 9.917 -20.206 1.00 54.41 97 THR A C 1
ATOM 781 O O . THR A 1 97 ? 8.043 9.736 -21.369 1.00 54.41 97 THR A O 1
ATOM 784 N N . ALA A 1 98 ? 6.639 9.288 -19.677 1.00 53.78 98 ALA A N 1
ATOM 785 C CA . ALA A 1 98 ? 5.753 8.428 -20.462 1.00 53.78 98 ALA A CA 1
ATOM 786 C C . ALA A 1 98 ? 4.915 9.219 -21.485 1.00 53.78 98 ALA A C 1
ATOM 788 O O . ALA A 1 98 ? 4.623 8.702 -22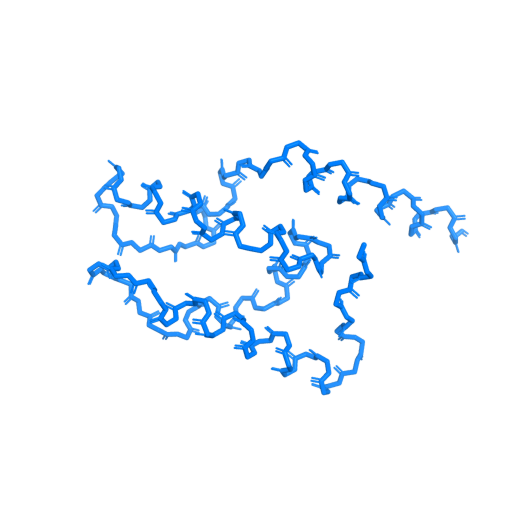.561 1.00 53.78 98 ALA A O 1
ATOM 789 N N . HIS A 1 99 ? 4.550 10.468 -21.172 1.00 48.59 99 HIS A N 1
ATOM 790 C CA . HIS A 1 99 ? 3.771 11.324 -22.070 1.00 48.59 99 HIS A CA 1
ATOM 791 C C . HIS A 1 99 ? 4.633 12.016 -23.139 1.00 48.59 99 HIS A C 1
ATOM 793 O O . HIS A 1 99 ? 4.184 12.166 -24.264 1.00 48.59 99 HIS A O 1
ATOM 799 N N . ALA A 1 100 ? 5.893 12.342 -22.829 1.00 52.69 100 ALA A N 1
ATOM 800 C CA . ALA A 1 100 ? 6.842 12.967 -23.762 1.00 52.69 100 ALA A CA 1
ATOM 801 C C . ALA A 1 100 ? 7.438 12.016 -24.829 1.00 52.69 100 ALA A C 1
ATOM 803 O O . ALA A 1 100 ? 8.295 12.423 -25.606 1.00 52.69 100 ALA A O 1
ATOM 804 N N . ARG A 1 101 ? 7.045 10.736 -24.832 1.00 49.03 101 ARG A N 1
ATOM 805 C CA . ARG A 1 101 ? 7.478 9.710 -25.804 1.00 49.03 101 ARG A CA 1
ATOM 806 C C . ARG A 1 101 ? 6.369 9.302 -26.786 1.00 49.03 101 ARG A C 1
ATOM 808 O O . ARG A 1 101 ? 6.530 8.310 -27.492 1.00 49.03 101 ARG A O 1
ATOM 815 N N . ARG A 1 102 ? 5.248 10.022 -26.778 1.00 43.31 102 ARG A N 1
ATOM 816 C CA . ARG A 1 102 ? 4.182 9.953 -27.783 1.00 43.31 102 ARG A CA 1
ATOM 817 C C . ARG A 1 102 ? 4.290 11.160 -28.696 1.00 43.31 102 ARG A C 1
ATOM 819 O O . ARG A 1 102 ? 3.942 10.982 -29.877 1.00 43.31 102 ARG A O 1
#

Organism: NCBI:txid1449976

Foldseek 3Di:
DDAQDPPDPVSLVVLLVLQQVLLVPQPQPPEDGPQRSVCSVVLCLQQVRDSLQSNQLSVVQSVVCVVVVVSYRDPVSSVPDDGDPVSVVVSVVVVVVVVVVD

pLDDT: mean 87.69, std 15.26, range [43.31, 98.38]

=== Feature glossary ===
Key to the feature types in this record:

Secondary structure (8-state, DSSP). Secondary structure is the local, repeating backbone conformation. DSSP classifies it into eight states by reading the hydrogen-bond network: three helix types (H, G, I), two β types (E, B), two non-regular types (T, S), and unstructured coil (-).

Backbone torsions (φ/ψ). Backbone dihedral angles. Every residue except chain termini has a φ (preceding-C → N → Cα → C) and a ψ (N → Cα → C → next-N). They are reported in degrees following the IUPAC sign convention. Secondary structure is essentially a statement about which (φ, ψ) basin each residue occupies.

Predicted aligned error. Predicted Aligned Error (PAE) is an AlphaFold confidence matrix: entry (i, j) is the expected error in the position of residue j, in ångströms, when the prediction is superimposed on the true structure at residue i. Low PAE within a block of residues means that block is internally rigid and well-predicted; high PAE between two blocks means their relative placement is uncertain even if each block individually is confident.

B-factor. B-factor (Debye–Waller factor) reflects atomic displacement in the crystal lattice. It is an experimental observable (units Å²), not a prediction; low values mean the atom is pinned down, high values mean it moves or is heterogeneous across the crystal.

Secondary structure (3-state, P-SEA). Three-state secondary structure (P-SEA) collapses the eight DSSP classes into helix (a), strand (b), and coil (c). P-SEA assigns these from Cα geometry alone — distances and angles — without requiring backbone oxygens, so it works on any Cα trace.

Sequence. Primary structure: the covalent order of the twenty standard amino acids along the backbone. Two proteins with the same sequence will (almost always) fold to the same structure; two with 30% identity often share a fold but not the details.

pLDDT. pLDDT is the predicted lDDT-Cα score: AlphaFold's confidence that the local environment of each residue (all inter-atomic distances within 15 Å) is correctly placed. It is a per-residue number between 0 and 100, with higher meaning more reliable.

InterPro / GO / CATH / organism. Functional annotations link the protein to curated databases. InterPro entries identify conserved domains and families by matching the sequence against member-database signatures (Pfam, PROSITE, CDD, …). Gene Ontology (GO) terms describe molecular function, biological process, and cellular component in a controlled vocabulary. CATH places the structure in a hierarchical fold classification (Class/Architecture/Topology/Homologous-superfamily). The organism is the source species.

Contact-map, Ramachandran, and PAE plots. Three diagnostic plots accompany the record. The Cα contact map visualizes the tertiary structure as a 2D adjacency matrix (8 Å cutoff, sequence-local contacts suppressed). The Ramachandran plot shows the distribution of backbone (φ, ψ) torsions, with points in the α and β basins reflecting secondary structure content. The PAE plot shows AlphaFold's inter-residue confidence as a color matrix.

mmCIF coordinates. The mmCIF table is the protein's shape written out atom by atom. For each backbone N, Cα, C, and carbonyl O, it records an (x, y, z) coordinate triple in Å plus the residue type, chain letter, and residue number.

Radius of gyration, Cα contacts, bounding box. Three whole-structure scalars: the radius of gyration (RMS distance of Cα from centroid, in Å), the count of Cα–Cα contacts (pairs closer than 8 Å and separated by more than four residues in sequence — i.e. tertiary, not local, contacts), and the bounding-box dimensions. Together they distinguish compact globular folds from extended fibres or disordered chains.

Foldseek 3Di. The Foldseek 3Di string encodes local tertiary geometry as a 20-letter alphabet — one character per residue — derived from the relative positions of nearby Cα atoms. Unlike the amino-acid sequence, 3Di is a direct function of the 3D structure, so two proteins with the same fold have similar 3Di strings even at low sequence identity.

Rendered structure images. Six rendered views show the 3D structure from the faces of a cube — i.e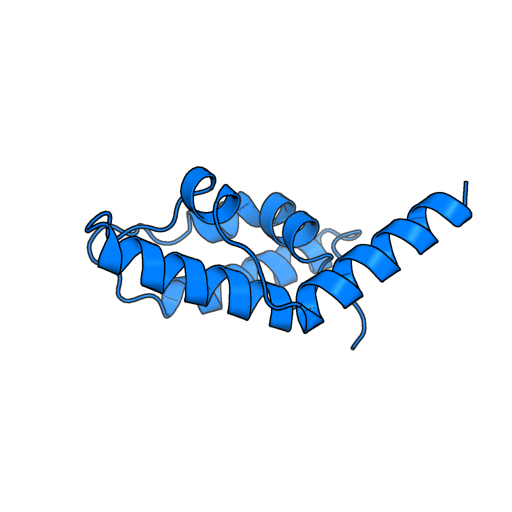. along ±x, ±y, ±z. Rendering representation is drawn randomly per protein from cartoon (secondary-structure ribbons), sticks (backbone bonds), or molecular surface; coloring is either N→C rainbow (blue at the N-terminus through red at the C-terminus) or one color per chain.

Nearest PDB structures. The Foldseek neighbor list gives the closest experimentally determined structures in the PDB, ranked by structural alignment. TM-score near 1 means near-identical fold; near 0.3 means only rough topology match. This is how one finds what a novel AlphaFold prediction most resembles in the solved-structure universe.

Solvent-accessible surface area. SASA measures how much of the protein is reachable by solvent. It is computed by rolling a water-sized probe over the atomic surface and summing the exposed area (Å²). Per-residue SASA distinguishes core (buried, low SASA) from surface (exposed, high SASA) residues; total SASA is a whole-molecule size measure.